Protein AF-A0A965URH6-F1 (afdb_monomer)

Structure (mmCIF, N/CA/C/O backbone):
data_AF-A0A965URH6-F1
#
_entry.id   AF-A0A965URH6-F1
#
loop_
_atom_site.group_PDB
_atom_site.id
_atom_site.type_symbol
_atom_site.label_atom_id
_atom_site.label_alt_id
_atom_site.label_comp_id
_atom_site.label_asym_id
_atom_site.label_entity_id
_atom_site.label_seq_id
_atom_site.pdbx_PDB_ins_code
_atom_site.Cartn_x
_atom_site.Cartn_y
_atom_site.Cartn_z
_atom_site.occupancy
_atom_site.B_iso_or_equiv
_atom_site.auth_seq_id
_atom_site.auth_comp_id
_atom_site.auth_asym_id
_atom_site.auth_atom_id
_atom_site.pdbx_PDB_model_num
ATOM 1 N N . MET A 1 1 ? -26.596 5.322 9.368 1.00 45.81 1 MET A N 1
ATOM 2 C CA . MET A 1 1 ? -25.162 5.253 9.015 1.00 45.81 1 MET A CA 1
ATOM 3 C C . MET A 1 1 ? -24.535 6.570 9.438 1.00 45.81 1 MET A C 1
ATOM 5 O O . MET A 1 1 ? -24.918 7.598 8.903 1.00 45.81 1 MET A O 1
ATOM 9 N N . SER A 1 2 ? -23.704 6.567 10.477 1.00 53.50 2 SER A N 1
ATOM 10 C CA . SER A 1 2 ? -23.011 7.763 10.974 1.00 53.50 2 SER A CA 1
ATOM 11 C C . SER A 1 2 ? -21.825 8.095 10.068 1.00 53.50 2 SER A C 1
ATOM 13 O O . SER A 1 2 ? -21.037 7.198 9.769 1.00 53.50 2 SER A O 1
ATOM 15 N N . GLU A 1 3 ? -21.689 9.353 9.643 1.00 58.62 3 GLU A N 1
ATOM 16 C CA . GLU A 1 3 ? -20.549 9.805 8.838 1.00 58.62 3 GLU A CA 1
ATOM 17 C C . GLU A 1 3 ? -19.213 9.510 9.544 1.00 58.62 3 GLU A C 1
ATOM 19 O O . GLU A 1 3 ? -19.080 9.741 10.755 1.00 58.62 3 GLU A O 1
ATOM 24 N N . PRO A 1 4 ? -18.192 9.017 8.822 1.00 60.78 4 PRO A N 1
ATOM 25 C CA . PRO A 1 4 ? -16.869 8.847 9.395 1.00 60.78 4 PRO A CA 1
ATOM 26 C C . PRO A 1 4 ? -16.270 10.225 9.702 1.00 60.78 4 PRO A C 1
ATOM 28 O O . PRO A 1 4 ? -15.869 10.976 8.817 1.00 60.78 4 PRO A O 1
ATOM 31 N N . SER A 1 5 ? -16.184 10.562 10.990 1.00 72.94 5 SER A N 1
ATOM 32 C CA . SER A 1 5 ? -15.442 11.737 11.456 1.00 72.94 5 SER A CA 1
ATOM 33 C C . SER A 1 5 ? -13.998 11.691 10.942 1.00 72.94 5 SER A C 1
ATOM 35 O O . SER A 1 5 ? -13.355 10.644 11.002 1.00 72.94 5 SER A O 1
ATOM 37 N N . ARG A 1 6 ? -13.441 12.831 10.506 1.00 68.38 6 ARG A N 1
ATOM 38 C CA . ARG A 1 6 ? -12.045 12.944 10.024 1.00 68.38 6 ARG A CA 1
ATOM 39 C C . ARG A 1 6 ? -11.022 12.321 10.985 1.00 68.38 6 ARG A C 1
ATOM 41 O O . ARG A 1 6 ? -10.037 11.736 10.546 1.00 68.38 6 ARG A O 1
ATOM 48 N N . LYS A 1 7 ? -11.280 12.384 12.298 1.00 71.38 7 LYS A N 1
ATOM 49 C CA . LYS A 1 7 ? -10.440 11.756 13.335 1.00 71.38 7 LYS A CA 1
ATOM 50 C C . LYS A 1 7 ? -10.388 10.225 13.217 1.00 71.38 7 LYS A C 1
ATOM 52 O O . LYS A 1 7 ? -9.358 9.631 13.520 1.00 71.38 7 LYS A O 1
ATOM 57 N N . ASN A 1 8 ? -11.467 9.598 12.751 1.00 81.19 8 ASN A N 1
ATOM 58 C CA . ASN A 1 8 ? -11.547 8.151 12.556 1.00 81.19 8 ASN A CA 1
ATOM 59 C C . ASN A 1 8 ? -10.745 7.708 11.327 1.00 81.19 8 ASN A C 1
ATOM 61 O O . ASN A 1 8 ? -10.082 6.680 11.389 1.00 81.19 8 ASN A O 1
ATOM 65 N N . ILE A 1 9 ? -10.722 8.516 10.262 1.00 83.50 9 ILE A N 1
ATOM 66 C CA . ILE A 1 9 ? -9.969 8.211 9.035 1.00 83.50 9 ILE A CA 1
ATOM 67 C C . ILE A 1 9 ? -8.463 8.187 9.317 1.00 83.50 9 ILE A C 1
ATOM 69 O O . ILE A 1 9 ? -7.807 7.185 9.041 1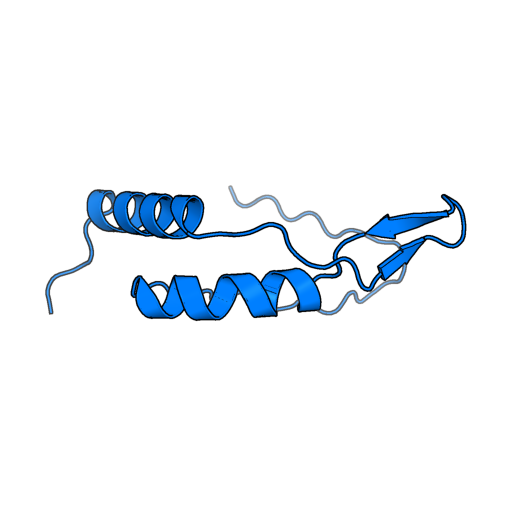.00 83.50 9 ILE A O 1
ATOM 73 N N . PHE A 1 10 ? -7.912 9.238 9.938 1.00 86.62 10 PHE A N 1
ATOM 74 C CA . PHE A 1 10 ? -6.481 9.273 10.271 1.00 86.62 10 PHE A CA 1
ATOM 75 C C . PHE A 1 10 ? -6.077 8.137 11.213 1.00 86.62 10 PHE A C 1
ATOM 77 O O . PHE A 1 10 ? -5.020 7.535 11.039 1.00 86.62 10 PHE A O 1
ATOM 84 N N . LYS A 1 11 ? -6.933 7.799 12.186 1.00 88.38 11 LYS A N 1
ATOM 85 C CA . LYS A 1 11 ? -6.700 6.662 13.082 1.00 88.38 11 LYS A CA 1
ATOM 86 C C . LYS A 1 11 ? -6.593 5.345 12.305 1.00 88.38 11 LYS A C 1
ATOM 88 O O . LYS A 1 11 ? -5.660 4.585 12.559 1.00 88.38 11 LYS A O 1
ATOM 93 N N . SER A 1 12 ? -7.496 5.099 11.354 1.00 86.00 12 SER A N 1
ATOM 94 C CA . SER A 1 12 ? -7.437 3.920 10.482 1.00 86.00 12 SER A CA 1
ATOM 95 C C . SER A 1 12 ? -6.196 3.927 9.586 1.00 86.00 12 SER A C 1
ATOM 97 O O . SER A 1 12 ? -5.541 2.899 9.454 1.00 86.00 12 SER A O 1
ATOM 99 N N . MET A 1 13 ? -5.800 5.081 9.039 1.00 87.75 13 MET A N 1
ATOM 100 C CA . MET A 1 13 ? -4.578 5.190 8.228 1.00 87.75 13 MET A CA 1
ATOM 101 C C . MET A 1 13 ? -3.317 4.846 9.032 1.00 87.75 13 MET A C 1
ATOM 103 O O . MET A 1 13 ? -2.479 4.076 8.567 1.00 87.75 13 MET A O 1
ATOM 107 N N . PHE A 1 14 ? -3.193 5.356 10.263 1.00 91.06 14 PHE A N 1
ATOM 108 C CA . 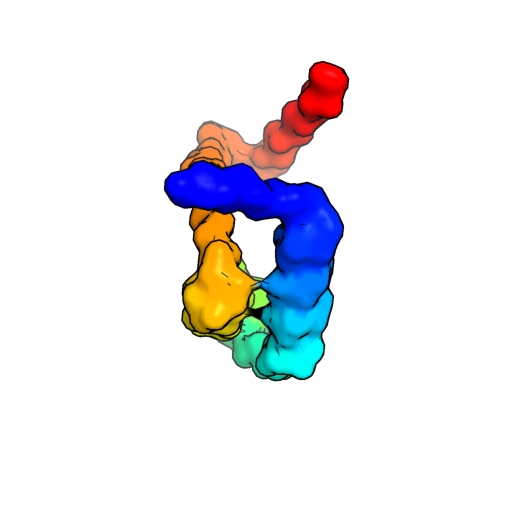PHE A 1 14 ? -2.070 5.008 11.139 1.00 91.06 14 PHE A 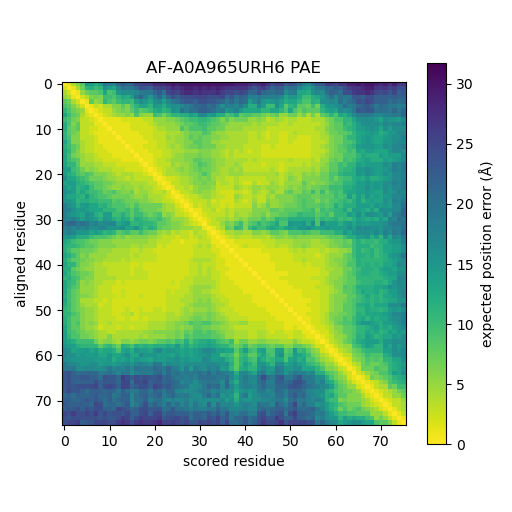CA 1
ATOM 109 C C . PHE A 1 14 ? -2.082 3.537 11.561 1.00 91.06 14 PHE A C 1
ATOM 111 O O . PHE A 1 14 ? -1.017 2.963 11.789 1.00 91.06 14 PHE A O 1
ATOM 118 N N . ALA A 1 15 ? -3.260 2.920 11.682 1.00 90.19 15 ALA A N 1
ATOM 119 C CA . ALA A 1 15 ? -3.364 1.491 11.953 1.00 90.19 15 ALA A CA 1
ATOM 120 C C . ALA A 1 15 ? -2.792 0.668 10.788 1.00 90.19 15 ALA A C 1
ATOM 122 O O . ALA A 1 15 ? -1.949 -0.192 11.029 1.00 90.19 15 ALA A O 1
ATOM 123 N N . VAL A 1 16 ? -3.155 1.000 9.543 1.00 91.50 16 VAL A N 1
ATOM 124 C CA . VAL A 1 16 ? -2.592 0.365 8.336 1.00 91.50 16 VAL A CA 1
ATOM 125 C C . VAL A 1 16 ? -1.082 0.577 8.244 1.00 91.50 16 VAL A C 1
ATOM 127 O O . VAL A 1 16 ? -0.339 -0.366 7.998 1.00 91.50 16 VAL A O 1
ATOM 130 N N . GLN A 1 17 ? -0.592 1.794 8.499 1.00 91.25 17 GLN A N 1
ATOM 131 C CA . GLN A 1 17 ? 0.845 2.080 8.428 1.00 91.25 17 GLN A CA 1
ATOM 132 C C . GLN A 1 17 ? 1.672 1.165 9.342 1.00 91.25 17 GLN A C 1
ATOM 134 O O . GLN A 1 17 ? 2.763 0.744 8.971 1.00 91.25 17 GLN A O 1
ATOM 139 N N . LYS A 1 18 ? 1.155 0.856 10.534 1.00 91.38 18 LYS A N 1
ATOM 140 C CA . LYS A 1 18 ? 1.841 -0.005 11.506 1.00 91.38 18 LYS A CA 1
ATOM 141 C C . LYS A 1 18 ? 1.854 -1.476 11.107 1.00 91.38 18 LYS A C 1
ATOM 143 O O . LYS A 1 18 ? 2.706 -2.207 11.600 1.00 91.38 18 LYS A O 1
ATOM 148 N N . THR A 1 19 ? 0.911 -1.915 10.277 1.00 90.44 19 THR A N 1
ATOM 149 C CA . THR A 1 19 ? 0.822 -3.310 9.836 1.00 90.44 19 THR A CA 1
ATOM 150 C C . THR A 1 19 ? 1.552 -3.557 8.523 1.00 90.44 19 THR A C 1
ATOM 152 O O . THR A 1 19 ? 1.781 -4.715 8.185 1.00 90.44 19 THR A O 1
ATOM 155 N N . LEU A 1 20 ? 1.932 -2.515 7.775 1.00 89.12 20 LEU A N 1
ATOM 156 C CA . LEU A 1 20 ? 2.666 -2.641 6.513 1.00 89.12 20 LEU A CA 1
ATOM 157 C C . LEU A 1 20 ? 4.061 -3.248 6.714 1.00 89.12 20 LEU A C 1
ATOM 159 O O . LEU A 1 20 ? 4.822 -2.829 7.585 1.00 89.12 20 LEU A O 1
ATOM 163 N N . SER A 1 21 ? 4.394 -4.223 5.867 1.00 88.56 21 SER A N 1
ATOM 164 C CA . SER A 1 21 ? 5.712 -4.862 5.816 1.00 88.56 21 SER A CA 1
ATOM 165 C C . SER A 1 21 ? 6.549 -4.288 4.676 1.00 88.56 21 SER A C 1
ATOM 167 O O . SER A 1 21 ? 6.068 -3.529 3.834 1.00 88.56 21 SER A O 1
ATOM 169 N N . ALA A 1 22 ? 7.831 -4.656 4.643 1.00 89.62 22 ALA A N 1
ATOM 170 C CA . ALA A 1 22 ? 8.675 -4.374 3.492 1.00 89.62 22 ALA A CA 1
ATOM 171 C C . ALA A 1 22 ? 8.120 -5.079 2.242 1.00 89.62 22 ALA A C 1
ATOM 173 O O . ALA A 1 22 ? 7.919 -6.291 2.247 1.00 89.62 22 ALA A O 1
ATOM 174 N N . VAL A 1 23 ? 7.901 -4.306 1.178 1.00 90.56 23 VAL A N 1
ATOM 175 C CA . VAL A 1 23 ? 7.363 -4.785 -0.102 1.00 90.56 23 VAL A CA 1
ATOM 176 C C . VAL A 1 23 ? 8.463 -5.475 -0.917 1.00 90.56 23 VAL A C 1
ATOM 178 O O . VAL A 1 23 ? 9.608 -5.004 -0.956 1.00 90.56 23 VAL A O 1
ATOM 181 N N . SER A 1 24 ? 8.125 -6.573 -1.595 1.00 88.12 24 SER A N 1
ATOM 182 C CA . SER A 1 24 ? 9.014 -7.236 -2.554 1.00 88.12 24 SER A CA 1
ATOM 183 C C . SER A 1 24 ? 9.289 -6.349 -3.769 1.00 88.12 24 SER A C 1
ATOM 185 O O . SER A 1 24 ? 8.420 -5.627 -4.239 1.00 88.12 24 SER A O 1
ATOM 187 N N . LYS A 1 25 ? 10.513 -6.395 -4.297 1.00 91.31 25 LYS A N 1
ATOM 188 C CA . LYS A 1 25 ? 10.924 -5.578 -5.446 1.00 91.31 25 LYS A CA 1
ATOM 189 C C . LYS A 1 25 ? 11.010 -6.454 -6.690 1.00 91.31 25 LYS A C 1
ATOM 191 O O . LYS A 1 25 ? 12.029 -7.121 -6.870 1.00 91.31 25 LYS A O 1
ATOM 196 N N . SER A 1 26 ? 9.966 -6.476 -7.517 1.00 89.19 26 SER A N 1
ATOM 197 C CA . SER A 1 26 ? 9.989 -7.223 -8.786 1.00 89.19 26 SER A CA 1
ATOM 198 C C . SER A 1 26 ? 10.585 -6.407 -9.942 1.00 89.19 26 SER A C 1
ATOM 200 O O . SER A 1 26 ? 11.079 -6.971 -10.920 1.00 89.19 26 SER A O 1
ATOM 202 N N . GLY A 1 27 ? 10.604 -5.077 -9.818 1.00 87.56 27 GLY A N 1
ATOM 203 C CA . GLY A 1 27 ? 11.149 -4.168 -10.820 1.00 87.56 27 GLY A CA 1
ATOM 204 C C . GLY A 1 27 ? 12.674 -4.115 -10.792 1.00 87.56 27 GLY A C 1
ATOM 205 O O . GLY A 1 27 ? 13.294 -4.083 -9.730 1.00 87.56 27 GLY A O 1
ATOM 206 N N . SER A 1 28 ? 13.291 -4.040 -11.971 1.00 89.81 28 SER A N 1
ATOM 207 C CA . SER A 1 28 ? 14.736 -3.846 -12.135 1.00 89.81 28 SER A CA 1
ATOM 208 C C . SER A 1 28 ? 15.000 -2.662 -13.054 1.00 89.81 28 SER A C 1
ATOM 210 O O . SER A 1 28 ? 14.413 -2.571 -14.133 1.00 89.81 28 SER A O 1
ATOM 212 N N . ASN A 1 29 ? 15.838 -1.718 -12.617 1.00 85.06 29 ASN A N 1
ATOM 213 C CA . ASN A 1 29 ? 16.202 -0.561 -13.429 1.00 85.06 29 ASN A CA 1
ATOM 214 C C . ASN A 1 29 ? 17.415 -0.902 -14.322 1.00 85.06 29 ASN A C 1
ATOM 216 O O . ASN A 1 29 ? 18.512 -1.094 -13.785 1.00 85.06 29 ASN A O 1
ATOM 220 N N . PRO A 1 30 ? 17.275 -0.915 -15.665 1.00 83.88 30 PRO A N 1
ATOM 221 C CA . PRO A 1 30 ? 18.364 -1.283 -16.576 1.00 83.88 30 PRO A CA 1
ATOM 222 C C . PRO A 1 30 ? 19.587 -0.361 -16.496 1.00 83.88 30 PRO A C 1
ATOM 224 O O . PRO A 1 30 ? 20.706 -0.790 -16.766 1.00 83.88 30 PRO A O 1
ATOM 227 N N . HIS A 1 31 ? 19.387 0.902 -16.114 1.00 86.00 31 HIS A N 1
ATOM 228 C CA . HIS A 1 31 ? 20.438 1.920 -16.081 1.00 86.00 31 HIS A CA 1
ATOM 229 C C . HIS A 1 31 ? 21.140 1.997 -14.725 1.00 86.00 31 HIS A C 1
ATOM 231 O O . HIS A 1 31 ? 22.336 2.267 -14.662 1.00 86.00 31 HIS A O 1
ATOM 237 N N . LEU A 1 32 ? 20.403 1.750 -13.640 1.00 83.56 32 LEU A N 1
ATOM 238 C CA . LEU A 1 32 ? 20.901 1.921 -12.273 1.00 83.56 32 LEU A CA 1
ATOM 239 C C . LEU A 1 32 ? 21.228 0.596 -11.570 1.00 83.56 32 LEU A C 1
ATOM 241 O O . LEU A 1 32 ? 21.740 0.625 -10.455 1.00 83.56 32 LEU A O 1
ATOM 245 N N . LYS A 1 33 ? 20.958 -0.559 -12.204 1.00 83.25 33 LYS A N 1
ATOM 246 C CA . LYS A 1 33 ? 21.156 -1.922 -11.655 1.00 83.25 33 LYS A CA 1
ATOM 247 C C . LYS A 1 33 ? 20.524 -2.140 -10.270 1.00 83.25 33 LYS A C 1
ATOM 249 O O . LYS A 1 33 ? 20.880 -3.076 -9.559 1.00 83.25 33 LYS A O 1
ATOM 254 N N . THR A 1 34 ? 19.589 -1.281 -9.878 1.00 86.31 34 THR A N 1
ATOM 255 C CA . THR A 1 34 ? 18.879 -1.338 -8.605 1.00 86.31 34 THR A CA 1
ATOM 256 C C . THR A 1 34 ? 17.494 -1.929 -8.810 1.00 86.31 34 THR A C 1
ATOM 258 O O . THR A 1 34 ? 16.772 -1.577 -9.747 1.00 86.31 34 THR A O 1
ATOM 261 N N . ALA A 1 35 ? 17.118 -2.829 -7.904 1.00 89.12 35 ALA A N 1
ATOM 262 C CA . ALA A 1 35 ? 15.753 -3.318 -7.818 1.00 89.12 35 ALA A CA 1
ATOM 263 C C . ALA A 1 35 ? 14.849 -2.254 -7.174 1.00 89.12 35 ALA A C 1
ATOM 265 O O . ALA A 1 35 ? 15.258 -1.569 -6.226 1.00 89.12 35 ALA A O 1
ATOM 266 N N . TYR A 1 36 ? 13.613 -2.144 -7.651 1.00 89.94 36 TYR A N 1
ATOM 267 C CA . TYR A 1 36 ? 12.591 -1.240 -7.129 1.00 89.94 36 TYR A CA 1
ATOM 268 C C . TYR A 1 36 ? 11.243 -1.959 -7.005 1.00 89.94 36 TYR A C 1
ATOM 270 O O . TYR A 1 36 ? 10.984 -2.934 -7.706 1.00 89.94 36 TYR A O 1
ATOM 278 N N . ALA A 1 37 ? 10.403 -1.494 -6.081 1.00 90.31 37 ALA A N 1
ATOM 279 C CA . ALA A 1 37 ? 9.034 -1.984 -5.964 1.00 90.31 37 ALA A CA 1
ATOM 280 C C . ALA A 1 37 ? 8.190 -1.337 -7.063 1.00 90.31 37 ALA A C 1
ATOM 282 O O . ALA A 1 37 ? 8.179 -0.110 -7.203 1.00 90.31 37 ALA A O 1
ATOM 283 N N . THR A 1 38 ? 7.528 -2.160 -7.863 1.00 90.88 38 THR A N 1
ATOM 284 C CA . THR A 1 38 ? 6.575 -1.706 -8.872 1.00 90.88 38 THR A CA 1
ATOM 285 C C . THR A 1 38 ? 5.254 -1.303 -8.210 1.00 90.88 38 THR A C 1
ATOM 287 O O . THR A 1 38 ? 4.991 -1.640 -7.056 1.00 90.88 38 THR A O 1
ATOM 290 N N . LEU A 1 39 ? 4.400 -0.570 -8.931 1.00 86.81 39 LEU A N 1
ATOM 291 C CA . LEU A 1 39 ? 3.067 -0.234 -8.423 1.00 86.81 39 LEU A CA 1
ATOM 292 C C . LEU A 1 39 ? 2.240 -1.491 -8.065 1.00 86.81 39 LEU A C 1
ATOM 294 O O . LEU A 1 39 ? 1.656 -1.488 -6.983 1.00 86.81 39 LEU A O 1
ATOM 298 N N . PRO A 1 40 ? 2.211 -2.564 -8.885 1.00 89.56 40 PRO A N 1
ATOM 299 C CA . PRO A 1 40 ? 1.596 -3.834 -8.497 1.00 89.56 40 PRO A CA 1
ATOM 300 C C . PRO A 1 40 ? 2.126 -4.393 -7.175 1.00 89.56 40 PRO A C 1
ATOM 302 O O . PRO A 1 40 ? 1.315 -4.680 -6.300 1.00 89.56 40 PRO A O 1
ATOM 305 N N . ASP A 1 41 ? 3.454 -4.441 -6.985 1.00 90.81 41 ASP A N 1
ATOM 306 C CA . ASP A 1 41 ? 4.051 -4.957 -5.741 1.00 90.81 41 ASP A CA 1
ATOM 307 C C . ASP A 1 41 ? 3.514 -4.201 -4.512 1.00 90.81 41 ASP A C 1
ATOM 309 O O . ASP A 1 41 ? 3.193 -4.785 -3.479 1.00 90.81 41 ASP A O 1
ATOM 313 N N . VAL A 1 42 ? 3.397 -2.873 -4.625 1.00 90.56 42 VAL A N 1
ATOM 314 C CA . VAL A 1 42 ? 2.894 -2.020 -3.540 1.00 90.56 42 VAL A CA 1
ATOM 315 C C . VAL A 1 42 ? 1.400 -2.241 -3.300 1.00 90.56 42 VAL A C 1
ATOM 317 O O . VAL A 1 42 ? 0.968 -2.278 -2.148 1.00 90.56 42 VAL A O 1
ATOM 320 N N . LEU A 1 43 ? 0.600 -2.369 -4.361 1.00 89.81 43 LEU A N 1
ATOM 321 C CA . LEU A 1 43 ? -0.851 -2.531 -4.250 1.00 89.81 43 LEU A CA 1
ATOM 322 C C . LEU A 1 43 ? -1.249 -3.896 -3.680 1.00 89.81 43 LEU A C 1
ATOM 324 O O . LEU A 1 43 ? -2.185 -3.947 -2.881 1.00 89.81 43 LEU A O 1
ATOM 328 N N . GLU A 1 44 ? -0.541 -4.967 -4.042 1.00 90.8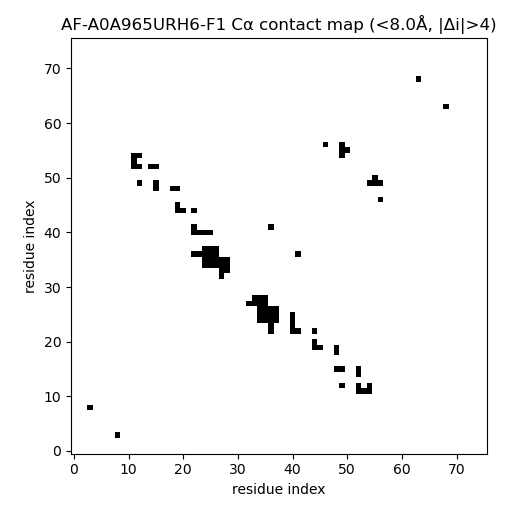1 44 GLU A N 1
ATOM 329 C CA . GLU A 1 44 ? -0.778 -6.314 -3.502 1.00 90.81 44 GLU A CA 1
ATOM 330 C C . GLU A 1 44 ? -0.624 -6.358 -1.978 1.00 90.81 44 GLU A C 1
ATOM 332 O O . GLU A 1 44 ? -1.422 -6.990 -1.289 1.00 90.81 44 GLU A O 1
ATOM 337 N N . GLU A 1 45 ? 0.352 -5.627 -1.443 1.00 91.88 45 GLU A N 1
ATOM 338 C CA . GLU A 1 45 ? 0.592 -5.537 -0.003 1.00 91.88 45 GLU A CA 1
ATOM 339 C C . GLU A 1 45 ? -0.373 -4.560 0.700 1.00 91.88 45 GLU A C 1
ATOM 341 O O . GLU A 1 45 ? -0.826 -4.800 1.824 1.00 91.88 45 GLU A O 1
ATOM 346 N N . LEU A 1 46 ? -0.676 -3.427 0.059 1.00 91.50 46 LEU A N 1
ATOM 347 C CA . LEU A 1 46 ? -1.422 -2.325 0.670 1.00 91.50 46 LEU A CA 1
ATOM 348 C C . LEU A 1 46 ? -2.936 -2.569 0.708 1.00 91.50 46 LEU A C 1
ATOM 350 O O . LEU A 1 46 ? -3.575 -2.302 1.731 1.00 91.50 46 LEU A O 1
ATOM 354 N N . LEU A 1 47 ? -3.524 -3.043 -0.396 1.00 90.75 47 LEU A N 1
ATOM 355 C CA . LEU A 1 47 ? -4.980 -3.128 -0.551 1.00 90.75 47 LEU A CA 1
ATOM 356 C C . LEU A 1 47 ? -5.660 -4.039 0.485 1.00 90.75 47 LEU A C 1
ATOM 358 O O . LEU A 1 47 ? -6.658 -3.595 1.062 1.00 90.75 47 LEU A O 1
ATOM 362 N N . PRO A 1 48 ? -5.144 -5.246 0.799 1.00 91.38 48 PRO A N 1
ATOM 363 C CA . PRO A 1 48 ? -5.752 -6.101 1.818 1.00 91.38 48 PRO A CA 1
ATOM 364 C C . PRO A 1 48 ? -5.814 -5.413 3.188 1.00 91.38 48 PRO A C 1
ATOM 366 O O . PRO A 1 48 ? -6.861 -5.399 3.832 1.00 91.38 48 PRO A O 1
ATOM 369 N N 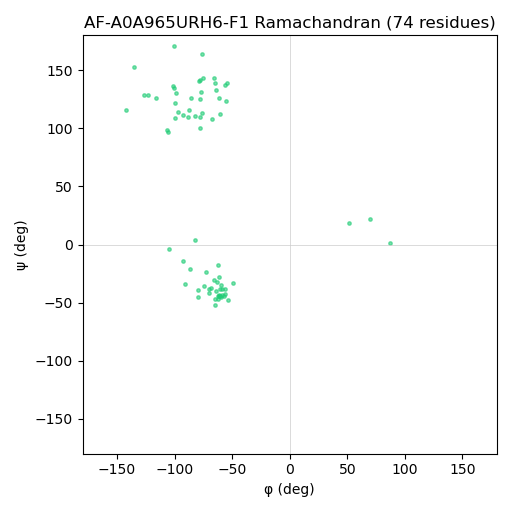. LYS A 1 49 ? -4.730 -4.740 3.591 1.00 92.19 49 LYS A N 1
ATOM 370 C CA . LYS A 1 49 ? -4.629 -4.048 4.887 1.00 92.19 49 LYS A CA 1
ATOM 371 C C . LYS A 1 49 ? -5.547 -2.834 4.962 1.00 92.19 49 LYS A C 1
ATOM 373 O O . LYS A 1 49 ? -6.143 -2.564 6.004 1.00 92.19 49 LYS A O 1
ATOM 378 N N . CYS A 1 50 ? -5.697 -2.109 3.854 1.00 89.81 50 CYS A N 1
ATOM 379 C CA . CYS A 1 50 ? -6.688 -1.045 3.752 1.00 89.81 50 CYS A CA 1
ATOM 380 C C . CYS A 1 50 ? -8.111 -1.591 3.909 1.00 89.81 50 CYS A C 1
ATOM 382 O O . CYS A 1 50 ? -8.869 -1.045 4.711 1.00 89.81 50 CYS A O 1
ATOM 384 N N . HIS A 1 51 ? -8.453 -2.684 3.222 1.00 89.25 51 HIS A N 1
ATOM 385 C CA . HIS A 1 51 ? -9.775 -3.302 3.327 1.00 89.25 51 HIS A CA 1
ATOM 386 C C . HIS A 1 51 ? -10.081 -3.790 4.750 1.00 89.25 51 HIS A C 1
ATOM 388 O O . HIS A 1 51 ? -11.162 -3.506 5.264 1.00 89.25 51 HIS A O 1
ATOM 394 N N . GLU A 1 52 ? -9.126 -4.438 5.421 1.00 88.94 52 GLU A N 1
ATOM 395 C CA . GLU A 1 52 ? -9.258 -4.851 6.827 1.00 88.94 52 GLU A CA 1
ATOM 396 C C . GLU A 1 52 ? -9.485 -3.661 7.773 1.00 88.94 52 GLU A C 1
ATOM 398 O O . GLU A 1 52 ? -10.244 -3.759 8.738 1.00 88.94 52 GLU A O 1
ATOM 403 N N . ALA A 1 53 ? -8.881 -2.507 7.478 1.00 87.50 53 ALA A N 1
ATOM 404 C CA . ALA A 1 53 ? -9.069 -1.268 8.232 1.00 87.50 53 ALA A CA 1
ATOM 405 C C . ALA A 1 53 ? -10.333 -0.474 7.837 1.00 87.50 53 ALA A C 1
ATOM 407 O O . ALA A 1 53 ? -10.544 0.634 8.349 1.00 87.50 53 ALA A O 1
ATOM 408 N N . GLY A 1 54 ? -11.162 -1.004 6.929 1.00 86.88 54 GLY A N 1
ATOM 409 C CA . GLY A 1 54 ? -12.363 -0.338 6.417 1.00 86.88 54 GLY A CA 1
ATOM 410 C C . GLY A 1 54 ? -12.069 0.866 5.517 1.00 86.88 54 GLY A C 1
ATOM 411 O O . GLY A 1 54 ? -12.908 1.757 5.383 1.00 86.88 54 GLY A O 1
ATOM 412 N N . LEU A 1 55 ? -10.870 0.926 4.935 1.00 87.75 55 LEU A N 1
ATOM 413 C CA . LEU A 1 55 ? -10.439 1.961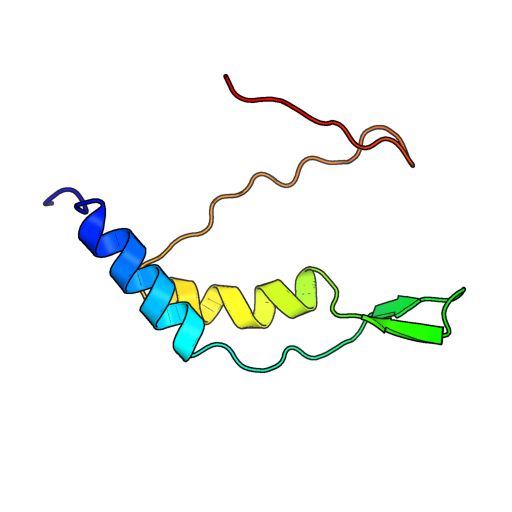 4.003 1.00 87.75 55 LEU A CA 1
ATOM 414 C C . LEU A 1 55 ? -10.536 1.447 2.567 1.00 87.75 55 LEU A C 1
ATOM 416 O O . LEU A 1 55 ? -10.068 0.358 2.245 1.00 87.75 55 LEU A O 1
ATOM 420 N N . PHE A 1 56 ? -11.092 2.277 1.692 1.00 85.81 56 PHE A N 1
ATOM 421 C CA . PHE A 1 56 ? -11.162 2.008 0.263 1.00 85.81 56 PHE A CA 1
ATOM 422 C C . PHE A 1 56 ? -10.342 3.048 -0.496 1.00 85.81 56 PHE A C 1
ATOM 424 O O . PHE A 1 56 ? -10.543 4.252 -0.324 1.00 85.81 56 PHE A O 1
ATOM 431 N N . ILE A 1 57 ? -9.412 2.583 -1.330 1.00 82.81 57 ILE A N 1
ATOM 432 C CA . ILE A 1 57 ? -8.622 3.453 -2.200 1.00 82.81 57 ILE A CA 1
ATOM 433 C C . ILE A 1 57 ? -9.337 3.541 -3.543 1.00 82.81 57 ILE A C 1
ATOM 435 O O . ILE A 1 57 ? -9.379 2.580 -4.304 1.00 82.81 57 ILE A O 1
ATO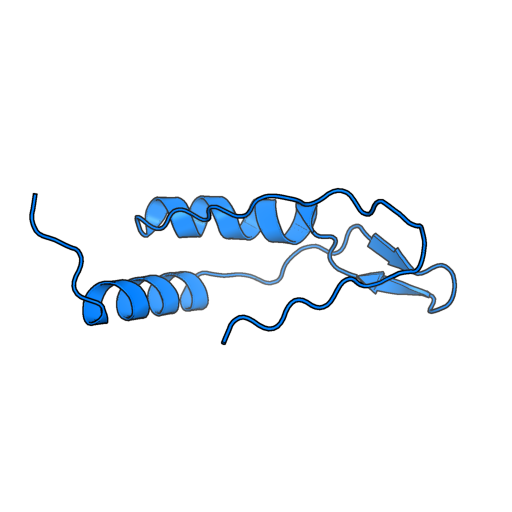M 439 N N . SER A 1 58 ? -9.869 4.722 -3.842 1.00 80.06 58 SER A N 1
ATOM 440 C CA . SER A 1 58 ? -10.415 5.051 -5.154 1.00 80.06 58 SER A CA 1
ATOM 441 C C . SER A 1 58 ? -9.455 6.002 -5.853 1.00 80.06 58 SER A C 1
ATOM 443 O O . SER A 1 58 ? -9.474 7.205 -5.594 1.00 80.06 58 SER A O 1
ATOM 445 N N . HIS A 1 59 ? -8.614 5.476 -6.739 1.00 71.81 59 HIS A N 1
ATOM 446 C CA . HIS A 1 59 ? -7.817 6.299 -7.641 1.00 71.81 59 HIS A CA 1
ATOM 447 C C . HIS A 1 59 ? -8.104 5.896 -9.081 1.00 71.81 59 HIS A C 1
ATOM 449 O O . HIS A 1 59 ? -8.035 4.720 -9.435 1.00 71.81 59 HIS A O 1
ATOM 455 N N . ARG A 1 60 ?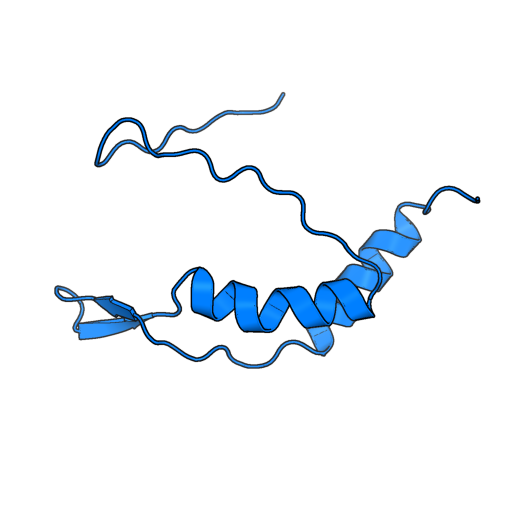 -8.429 6.882 -9.919 1.00 62.97 60 ARG A N 1
ATOM 456 C CA . ARG A 1 60 ? -8.551 6.667 -11.356 1.00 62.97 60 ARG A CA 1
ATOM 457 C C . ARG A 1 60 ? -7.139 6.620 -11.922 1.00 62.97 60 ARG A C 1
ATOM 459 O O . ARG A 1 60 ? -6.479 7.652 -11.958 1.00 62.97 60 ARG A O 1
ATOM 466 N N . GLN A 1 61 ? -6.683 5.444 -12.350 1.00 62.62 61 GLN A N 1
ATOM 467 C CA . GLN A 1 61 ? -5.487 5.372 -13.184 1.00 62.62 61 GLN A CA 1
ATOM 468 C C . GLN A 1 61 ? -5.776 6.173 -14.454 1.00 62.62 61 GLN A C 1
ATOM 470 O O . GLN A 1 61 ? -6.676 5.834 -15.221 1.00 62.62 61 GLN A O 1
ATOM 475 N N . MET A 1 62 ? -5.080 7.295 -14.612 1.00 66.56 62 MET A N 1
ATOM 476 C CA . MET A 1 62 ? -5.095 8.044 -15.858 1.00 66.56 62 MET A CA 1
ATOM 477 C C . MET A 1 62 ? -4.035 7.430 -16.756 1.00 66.56 62 MET A C 1
ATOM 479 O O . MET A 1 62 ? -2.884 7.271 -16.342 1.00 66.56 62 MET A O 1
ATOM 483 N N . GLU A 1 63 ? -4.434 7.046 -17.961 1.00 64.75 63 GLU A N 1
ATOM 484 C CA . GLU A 1 63 ? -3.473 6.628 -18.968 1.00 64.75 63 GLU A CA 1
ATOM 485 C C . GLU A 1 63 ? -2.593 7.827 -19.329 1.00 64.75 63 GLU A C 1
ATOM 487 O O . GLU A 1 63 ? -3.040 8.975 -19.377 1.00 64.75 63 GLU A O 1
ATOM 492 N N . CYS A 1 64 ? -1.299 7.572 -19.496 1.00 64.31 64 CYS A N 1
ATOM 493 C CA . CYS A 1 64 ? -0.375 8.606 -19.920 1.00 64.31 64 CYS A CA 1
ATOM 494 C C . CYS A 1 64 ? -0.540 8.792 -21.431 1.00 64.31 64 CYS A C 1
ATOM 496 O O . CYS A 1 64 ? -0.007 8.004 -22.209 1.00 64.31 64 CYS A O 1
ATOM 498 N N . ASP A 1 65 ? -1.273 9.831 -21.836 1.00 69.00 65 ASP A N 1
ATOM 499 C CA . ASP A 1 65 ? -1.546 10.131 -23.250 1.00 69.00 65 ASP A CA 1
ATOM 500 C C . ASP A 1 65 ? -0.269 10.432 -24.059 1.00 69.00 65 ASP A C 1
ATOM 502 O O . ASP A 1 65 ? -0.281 10.434 -25.290 1.00 69.00 65 ASP A O 1
ATOM 506 N N . THR A 1 66 ? 0.853 10.742 -23.396 1.00 69.31 66 THR A N 1
ATOM 507 C CA . THR A 1 66 ? 2.109 11.114 -24.062 1.00 69.31 66 THR A CA 1
ATOM 508 C C . THR A 1 66 ? 3.324 10.545 -23.322 1.00 69.31 66 THR A C 1
ATOM 510 O O . THR A 1 66 ? 3.605 10.964 -22.195 1.00 69.31 66 THR A O 1
ATOM 513 N N . PRO A 1 67 ? 4.099 9.629 -23.938 1.00 67.19 67 PRO A N 1
ATOM 514 C CA . PRO A 1 67 ? 5.303 9.078 -23.326 1.00 67.19 67 PRO A CA 1
ATOM 515 C C . PRO A 1 67 ? 6.274 10.189 -22.907 1.00 67.19 67 PRO A C 1
ATOM 517 O O . PRO A 1 67 ? 6.685 11.007 -23.726 1.00 67.19 67 PRO A O 1
ATOM 520 N N . GLY A 1 68 ? 6.647 10.218 -21.628 1.00 65.56 68 GLY A N 1
ATOM 521 C CA . GLY A 1 68 ? 7.617 11.178 -21.092 1.00 65.56 68 GLY A CA 1
ATOM 522 C C . GLY A 1 68 ? 7.047 12.525 -20.635 1.00 65.56 68 GLY A C 1
ATOM 523 O O . GLY A 1 68 ? 7.823 13.354 -20.162 1.00 65.56 68 GLY A O 1
ATOM 524 N N . MET A 1 69 ? 5.730 12.753 -20.708 1.00 64.31 69 MET A N 1
ATOM 525 C CA . MET A 1 69 ? 5.108 13.916 -20.066 1.00 64.31 69 MET A CA 1
ATOM 526 C C . MET A 1 69 ? 4.472 13.547 -18.728 1.00 64.31 69 MET A C 1
ATOM 528 O O . MET A 1 69 ? 3.682 12.614 -18.626 1.00 64.31 69 MET A O 1
ATOM 532 N N . ILE A 1 70 ? 4.789 14.329 -17.696 1.00 66.38 70 ILE A N 1
ATOM 533 C CA . ILE A 1 70 ? 4.093 14.289 -16.409 1.00 66.38 70 ILE A CA 1
ATOM 534 C C . ILE A 1 70 ? 3.064 15.416 -16.426 1.00 66.38 70 ILE A C 1
ATOM 536 O O . ILE A 1 70 ? 3.425 16.592 -16.459 1.00 66.38 70 ILE A O 1
ATOM 540 N N . ARG A 1 71 ? 1.779 15.064 -16.399 1.00 61.31 71 ARG A N 1
ATOM 541 C CA . ARG A 1 71 ? 0.697 16.039 -16.250 1.00 61.31 71 ARG A CA 1
ATOM 542 C C . ARG A 1 71 ? 0.537 16.373 -14.765 1.00 61.31 71 ARG A C 1
ATOM 544 O O . ARG A 1 71 ? 0.129 15.522 -13.980 1.00 61.31 71 ARG A O 1
ATOM 551 N N . VAL A 1 72 ? 0.894 17.597 -14.379 1.00 67.19 72 VAL A N 1
ATOM 552 C CA . VAL A 1 72 ? 0.743 18.103 -13.006 1.00 67.19 72 VAL A CA 1
ATOM 553 C C . VAL A 1 72 ? -0.510 18.970 -12.952 1.00 67.19 72 VAL A C 1
ATOM 555 O O . VAL A 1 72 ? -0.528 20.062 -13.514 1.00 67.19 72 VAL A O 1
ATOM 558 N N . GLU A 1 73 ? -1.560 18.490 -12.289 1.00 64.62 73 GLU A N 1
ATOM 559 C CA . GLU A 1 73 ? -2.756 19.288 -12.007 1.00 64.62 73 GLU A CA 1
ATOM 560 C C . GLU A 1 73 ? -2.695 19.813 -10.571 1.00 64.62 73 GLU A C 1
ATOM 562 O O . GLU A 1 73 ? -2.587 19.048 -9.613 1.00 64.62 73 GLU A O 1
ATOM 567 N N . LEU A 1 74 ? -2.743 21.138 -10.426 1.00 51.97 74 LEU A N 1
ATOM 568 C CA . LEU A 1 74 ? -2.863 21.806 -9.136 1.00 51.97 74 LEU A CA 1
ATOM 569 C C . LEU A 1 74 ? -4.350 21.943 -8.813 1.00 51.97 74 LEU A C 1
ATOM 571 O O . LEU A 1 74 ? -5.054 22.723 -9.452 1.00 51.97 74 LEU A O 1
ATOM 575 N N . MET A 1 75 ? -4.826 21.184 -7.829 1.00 38.78 75 MET A N 1
ATOM 576 C CA . MET A 1 75 ? -6.128 21.450 -7.221 1.00 38.78 75 MET A CA 1
ATOM 577 C C . MET A 1 75 ? -5.976 22.648 -6.278 1.00 38.78 75 MET A C 1
ATOM 579 O O . MET A 1 75 ? -5.241 22.560 -5.292 1.00 38.78 75 MET A O 1
ATOM 583 N N . VAL A 1 76 ? -6.626 23.761 -6.628 1.00 43.19 76 VAL A N 1
ATOM 584 C CA . VAL A 1 76 ? -6.778 24.964 -5.790 1.00 43.19 76 VAL A CA 1
ATOM 585 C C . VAL A 1 76 ? -8.102 24.885 -5.046 1.00 43.19 76 VAL A C 1
ATOM 587 O O . VAL A 1 76 ? -9.107 24.532 -5.703 1.00 43.19 76 VAL A O 1
#

Secondary structure (DSSP, 8-state):
-----HHHHHHHHHHHHHHPPPPP--EE-TTT--EE--HHHHHHHHHHHHHHTT----------SSTT--------

Sequence (76 aa):
MSEPSRKNIFKSMFAVQKTLSAVSKSGSNPHLKTAYATLPDVLEELLPKCHEAGLFISHRQMECDTPGMIRVELMV

pLDDT: mean 79.73, std 13.52, range [38.78, 92.19]

Foldseek 3Di:
DDDDDPVLVVVLVVQLVVVQDDFDFPDADPVPRDTHRDPVSVCVRRVVSCVVSVHDDDDDPDDDPDPPDDDDDDDD

Nearest PDB structures (foldseek):
  2y9j-assembly1_Y  TM=3.965E-01  e=7.431E+00  Salmonella enterica subsp. enterica serovar Typhimurium
  8ia0-assembly1_CC  TM=1.963E-01  e=9.883E+00  Thermochaetoides thermophila DSM 1495

Solvent-accessible surface area (backbone atoms only — not comparable to full-atom values): 5135 Å² total; per-residue (Å²): 136,81,80,84,51,71,72,57,53,56,53,36,51,54,52,38,61,74,70,61,71,90,68,61,53,84,34,71,38,93,88,74,78,42,70,38,64,37,71,66,44,48,45,70,64,44,50,62,46,31,49,76,55,76,45,81,90,88,75,81,85,72,79,76,92,46,92,94,62,83,89,83,81,82,88,127

Mean predicted aligned error: 9.69 Å

Radius of gyration: 16.55 Å; Cα contacts (8 Å, |Δi|>4): 50; chains: 1; bounding bo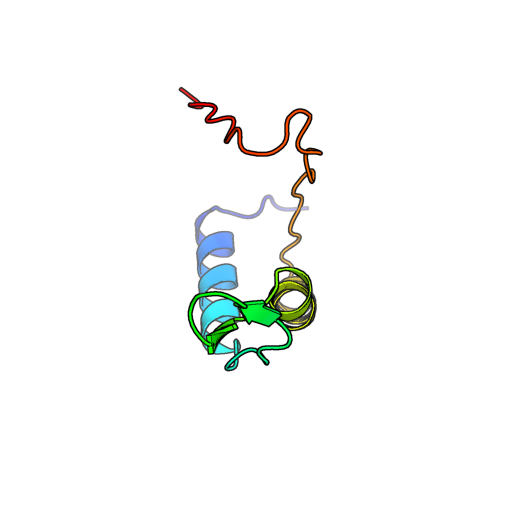x: 46×32×37 Å